Protein AF-A0AAV5WEY0-F1 (afdb_monomer_lite)

Secondary structure (DSSP, 8-state):
--SHHHHHHHHHHHHHHHHHTTTT------SGGGGT---GGGHHHHHHHHHHHHHHHHHHHHHHHHHHHHTT-HHHHHHHHHHHHHHHHHHHHHHHHHHHHTTS-S-HHHHHHHHHHHHHHHHHHHHHHHH-TTS-HHHHHHHHH-

Radius of gyration: 19.06 Å; chains: 1; bounding box: 54×32×51 Å

Sequence (146 aa):
QAILGPVFLCIILTQIGWMSVYDCKTTKNLFVFESFFPNNCVITMQSQVNATFAVVVFALVSALMTSLVVFHFKKLVEACLSLWCIIVSFAIAGSIFQDGAAKLAIDKETQSAIAASMTAVYGGGAVLAFFTNRSPHWFHQVYVVS

Foldseek 3Di:
DPPVPLVVVLVVVVVCLCCQQVVVDDPPDPDPCCVVDVDPVCVVVSVVVVVVVVVVVVVVVVVVLVVCVVVVVVVVSVVVVLVVLLCCLLVVQLVSQLSNLVPDPDDPVVSNVRSVVRSCVRSVLSCCLPVPPPDDPVSVSVSVSD

pLDDT: mean 76.2, std 11.35, range [46.72, 91.31]

Structure (mmCIF, N/CA/C/O backbone):
data_AF-A0AAV5WEY0-F1
#
_entry.id   AF-A0AAV5WEY0-F1
#
loop_
_atom_site.group_PDB
_atom_site.id
_atom_site.type_symbol
_atom_site.label_atom_id
_atom_site.label_alt_id
_atom_site.label_comp_id
_atom_site.label_asym_id
_atom_site.label_entity_id
_atom_site.label_seq_id
_atom_site.pdbx_PDB_ins_code
_atom_site.Cartn_x
_atom_site.Cartn_y
_atom_site.Cartn_z
_atom_site.occupancy
_atom_site.B_iso_or_equiv
_atom_site.auth_seq_id
_atom_site.auth_comp_id
_atom_site.auth_asym_id
_atom_site.auth_atom_id
_atom_site.pdbx_PDB_model_num
ATOM 1 N N . GLN A 1 1 ? -20.333 -19.421 6.215 1.00 49.94 1 GLN A N 1
ATOM 2 C CA . GLN A 1 1 ? -19.262 -20.118 5.470 1.00 49.94 1 GLN A CA 1
ATOM 3 C C . GLN A 1 1 ? -19.064 -19.419 4.127 1.00 49.94 1 GLN A C 1
ATOM 5 O O . GLN A 1 1 ? -19.855 -19.675 3.241 1.00 49.94 1 GLN A O 1
ATOM 10 N N . ALA A 1 2 ? -18.101 -18.496 3.996 1.00 58.62 2 ALA A N 1
ATOM 11 C CA . ALA A 1 2 ? -17.567 -18.019 2.699 1.00 58.62 2 ALA A CA 1
ATOM 12 C C . ALA A 1 2 ? -16.370 -17.052 2.883 1.00 58.62 2 ALA A C 1
ATOM 14 O O . ALA A 1 2 ? -16.199 -16.119 2.113 1.00 58.62 2 ALA A O 1
ATOM 15 N N . ILE A 1 3 ? -15.537 -17.229 3.918 1.00 65.69 3 ILE A N 1
ATOM 16 C CA . ILE A 1 3 ? -14.335 -16.384 4.110 1.00 65.69 3 ILE A CA 1
ATOM 17 C C . ILE A 1 3 ? -13.223 -16.806 3.131 1.00 65.69 3 ILE A C 1
ATOM 19 O O . ILE A 1 3 ? -12.382 -16.007 2.743 1.00 65.69 3 ILE A O 1
ATOM 23 N N . LEU A 1 4 ? -13.255 -18.060 2.674 1.00 76.06 4 LEU A N 1
ATOM 24 C CA . LEU A 1 4 ? -12.224 -18.643 1.819 1.00 76.06 4 LEU A CA 1
ATOM 25 C C . LEU A 1 4 ? -12.154 -17.994 0.425 1.00 76.06 4 LEU A C 1
ATOM 27 O O . LEU A 1 4 ? -11.067 -17.794 -0.100 1.00 76.06 4 LEU A O 1
ATOM 31 N N . GLY A 1 5 ? -13.306 -17.632 -0.153 1.00 79.31 5 GLY A N 1
ATOM 32 C CA . GLY A 1 5 ? -13.403 -17.009 -1.479 1.00 79.31 5 GLY A CA 1
ATOM 33 C C . GLY A 1 5 ? -12.606 -15.703 -1.615 1.00 79.31 5 GLY A C 1
ATOM 34 O O . GLY A 1 5 ? -11.704 -15.647 -2.451 1.00 79.31 5 GLY A O 1
ATOM 35 N N . PRO A 1 6 ? -12.875 -14.667 -0.794 1.00 78.44 6 PRO A N 1
ATOM 36 C CA . PRO A 1 6 ? -12.140 -13.402 -0.874 1.00 78.44 6 PRO A CA 1
ATOM 37 C C . PRO A 1 6 ? -10.656 -13.556 -0.516 1.00 78.44 6 PRO A C 1
ATOM 39 O O . PRO A 1 6 ? -9.815 -12.884 -1.105 1.00 78.44 6 PRO A O 1
ATOM 42 N N . VAL A 1 7 ? -10.313 -14.481 0.388 1.00 82.75 7 VAL A N 1
ATOM 43 C CA . VAL A 1 7 ? -8.913 -14.759 0.748 1.00 82.75 7 VAL A CA 1
ATOM 44 C C . VAL A 1 7 ? -8.143 -15.345 -0.436 1.00 82.75 7 VAL A C 1
ATOM 46 O O . VAL A 1 7 ? -7.059 -14.859 -0.752 1.00 82.75 7 VAL A O 1
ATOM 49 N N . PHE A 1 8 ? -8.698 -16.341 -1.134 1.00 83.88 8 PHE A N 1
ATOM 50 C CA . PHE A 1 8 ? -8.057 -16.888 -2.333 1.00 83.88 8 PHE A CA 1
ATOM 51 C C . PHE A 1 8 ? -7.901 -15.837 -3.430 1.00 83.88 8 PHE A C 1
ATOM 53 O O . PHE A 1 8 ? -6.859 -15.790 -4.079 1.00 83.88 8 PHE A O 1
ATOM 60 N N . LEU A 1 9 ? -8.899 -14.971 -3.605 1.00 82.19 9 LEU A N 1
ATOM 61 C CA . LEU A 1 9 ? -8.848 -13.894 -4.588 1.00 82.19 9 LEU A CA 1
ATOM 62 C C . LEU A 1 9 ? -7.723 -12.891 -4.265 1.00 82.19 9 LEU A C 1
ATOM 64 O O . LEU A 1 9 ? -6.952 -12.551 -5.157 1.00 82.19 9 LEU A O 1
ATOM 68 N N . CYS A 1 10 ? -7.553 -12.513 -2.993 1.00 86.00 10 CYS A N 1
ATOM 69 C CA . CYS A 1 10 ? -6.449 -11.661 -2.530 1.00 86.00 10 CYS A CA 1
ATOM 70 C C . CYS A 1 10 ? -5.073 -12.279 -2.830 1.00 86.00 10 CYS A C 1
ATOM 72 O O . CYS A 1 10 ? -4.181 -11.621 -3.371 1.00 86.00 10 CYS A O 1
ATOM 74 N N . ILE A 1 11 ? -4.913 -13.570 -2.516 1.00 84.25 11 ILE A N 1
ATOM 75 C CA . ILE A 1 11 ? -3.666 -14.307 -2.755 1.00 84.25 11 ILE A CA 1
ATOM 76 C C . ILE A 1 11 ? -3.358 -14.340 -4.254 1.00 84.25 11 ILE A C 1
ATOM 78 O O . ILE A 1 11 ? -2.243 -14.015 -4.652 1.00 84.25 11 ILE A O 1
ATOM 82 N N . ILE A 1 12 ? -4.338 -14.691 -5.090 1.00 86.50 12 ILE A N 1
ATOM 83 C CA . ILE A 1 12 ? -4.160 -14.765 -6.545 1.00 86.50 12 ILE A CA 1
ATOM 84 C C . ILE A 1 12 ? -3.804 -13.391 -7.121 1.00 86.50 12 ILE A C 1
ATOM 86 O O . ILE A 1 12 ? -2.839 -13.294 -7.875 1.00 86.50 12 ILE A O 1
ATOM 90 N N . LEU A 1 13 ? -4.524 -12.327 -6.748 1.00 81.88 13 LEU A N 1
ATOM 91 C CA . LEU A 1 13 ? -4.244 -10.967 -7.225 1.00 81.88 13 LEU A CA 1
ATOM 92 C C . LEU A 1 13 ? -2.841 -10.502 -6.841 1.00 81.88 13 LEU A C 1
ATOM 94 O O . LEU A 1 13 ? -2.119 -9.967 -7.681 1.00 81.88 13 LEU A O 1
ATOM 98 N N . THR A 1 14 ? -2.433 -10.764 -5.599 1.00 83.12 14 THR A N 1
ATOM 99 C CA . THR A 1 14 ? -1.101 -10.397 -5.114 1.00 83.12 14 THR A CA 1
ATOM 100 C C . THR A 1 14 ? -0.018 -11.145 -5.893 1.00 83.12 14 THR A C 1
ATOM 102 O O . THR A 1 14 ? 0.973 -10.543 -6.297 1.00 83.12 14 THR A O 1
ATOM 105 N N . GLN A 1 15 ? -0.213 -12.440 -6.168 1.00 81.12 15 GLN A N 1
ATOM 106 C CA . GLN A 1 15 ? 0.723 -13.229 -6.976 1.00 81.12 15 GLN A CA 1
ATOM 107 C C . GLN A 1 15 ? 0.785 -12.744 -8.430 1.00 81.12 15 GLN A C 1
ATOM 109 O O . GLN A 1 15 ? 1.877 -12.621 -8.981 1.00 81.12 15 GLN A O 1
ATOM 114 N N . ILE A 1 16 ? -0.355 -12.405 -9.040 1.00 81.81 16 ILE A N 1
ATOM 115 C CA . ILE A 1 16 ? -0.401 -11.845 -10.400 1.00 81.81 16 ILE A CA 1
ATOM 116 C C . ILE A 1 16 ? 0.335 -10.505 -10.451 1.00 81.81 16 ILE A C 1
ATOM 118 O O . ILE A 1 16 ? 1.169 -10.311 -11.332 1.00 81.81 16 ILE A O 1
ATOM 122 N N . GLY A 1 17 ? 0.074 -9.600 -9.504 1.00 75.44 17 GLY A N 1
ATOM 123 C CA . GLY A 1 17 ? 0.778 -8.321 -9.414 1.00 75.44 17 GLY A CA 1
ATOM 124 C C . GLY A 1 17 ? 2.282 -8.518 -9.228 1.00 75.44 17 GLY A C 1
ATOM 125 O O . GLY A 1 17 ? 3.088 -7.911 -9.932 1.00 75.44 17 GLY A O 1
ATOM 126 N N . TRP A 1 18 ? 2.674 -9.439 -8.349 1.00 78.12 18 TRP A N 1
ATOM 127 C CA . TRP A 1 18 ? 4.078 -9.723 -8.075 1.00 78.12 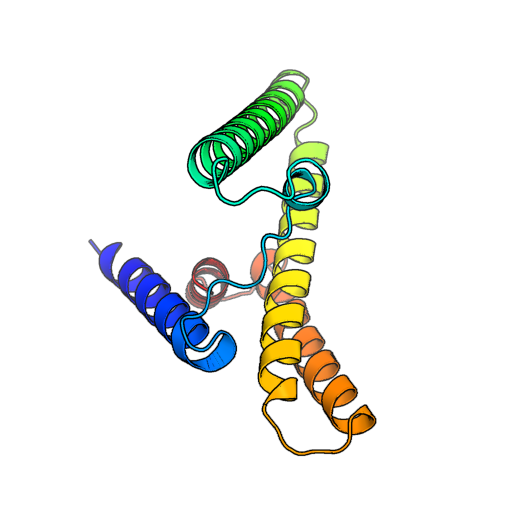18 TRP A CA 1
ATOM 128 C C . TRP A 1 18 ? 4.824 -10.308 -9.283 1.00 78.12 18 TRP A C 1
ATOM 130 O O . TRP A 1 18 ? 5.922 -9.850 -9.608 1.00 78.12 18 TRP A O 1
ATOM 140 N N . MET A 1 19 ? 4.222 -11.268 -9.988 1.00 76.44 19 MET A N 1
ATOM 141 C CA . MET A 1 19 ? 4.806 -11.846 -11.202 1.00 76.44 19 MET A CA 1
ATOM 142 C C . MET A 1 19 ? 4.812 -10.842 -12.359 1.00 76.44 19 MET A C 1
ATOM 144 O O . MET A 1 19 ? 5.835 -10.663 -13.011 1.00 76.44 19 MET A O 1
ATOM 148 N N . SER A 1 20 ? 3.686 -10.171 -12.613 1.00 74.38 20 SER A N 1
ATOM 149 C CA . SER A 1 20 ? 3.500 -9.335 -13.804 1.00 74.38 20 SER A CA 1
ATOM 150 C C . SER A 1 20 ? 4.206 -7.987 -13.714 1.00 74.38 20 SER A C 1
ATOM 152 O O . SER A 1 20 ? 4.704 -7.496 -14.728 1.00 74.38 20 SER A O 1
ATOM 154 N N . VAL A 1 21 ? 4.224 -7.350 -12.542 1.00 71.25 21 VAL A N 1
ATOM 155 C CA . VAL A 1 21 ? 4.745 -5.982 -12.373 1.00 71.25 21 VAL A CA 1
ATOM 156 C C . VAL A 1 21 ? 6.174 -6.021 -11.861 1.00 71.25 21 VAL A C 1
ATOM 158 O O . VAL A 1 21 ? 7.053 -5.381 -12.429 1.00 71.25 21 VAL A O 1
ATOM 161 N N . TYR A 1 22 ? 6.441 -6.861 -10.870 1.00 69.38 22 TYR A N 1
ATOM 162 C CA . TYR A 1 22 ? 7.735 -6.886 -10.197 1.00 69.38 22 TYR A CA 1
ATOM 163 C C . TYR A 1 22 ? 8.670 -8.002 -10.692 1.00 69.38 22 TYR A C 1
ATOM 165 O O . TYR A 1 22 ? 9.779 -8.121 -10.179 1.00 69.38 22 TYR A O 1
ATOM 173 N N . ASP A 1 23 ? 8.271 -8.805 -11.692 1.00 68.06 23 ASP A N 1
ATOM 174 C CA . ASP A 1 23 ? 9.064 -9.915 -12.264 1.00 68.06 23 ASP A CA 1
ATOM 175 C C . ASP A 1 23 ? 9.633 -10.863 -11.189 1.00 68.06 23 ASP A C 1
ATOM 177 O O . ASP A 1 23 ? 10.759 -11.353 -11.304 1.00 68.06 23 ASP A O 1
ATOM 181 N N . CYS A 1 24 ? 8.884 -11.070 -10.097 1.00 59.91 24 CYS A N 1
ATOM 182 C CA . CYS A 1 24 ? 9.321 -11.815 -8.908 1.00 59.91 24 CYS A CA 1
ATOM 183 C C . CYS A 1 24 ? 10.622 -11.299 -8.260 1.00 59.91 24 CYS A C 1
ATOM 185 O O . CYS A 1 24 ? 11.230 -11.995 -7.445 1.00 59.91 24 CYS A O 1
ATOM 187 N N . LYS A 1 25 ? 11.075 -10.091 -8.604 1.00 60.91 25 LYS A N 1
ATOM 188 C CA . LYS A 1 25 ? 12.252 -9.460 -8.013 1.00 60.91 25 LYS A CA 1
ATOM 189 C C 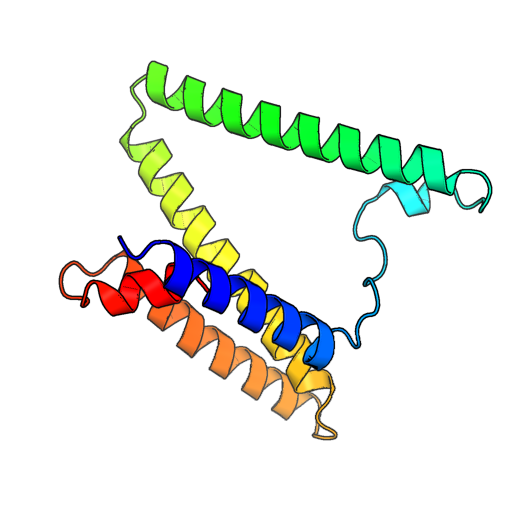. LYS A 1 25 ? 11.815 -8.604 -6.838 1.00 60.91 25 LYS A C 1
ATOM 191 O O . LYS A 1 25 ? 10.901 -7.792 -6.942 1.00 60.91 25 LYS A O 1
ATOM 196 N N . THR A 1 26 ? 12.497 -8.770 -5.711 1.00 55.00 26 THR A N 1
ATOM 197 C CA . THR A 1 26 ? 12.346 -7.868 -4.572 1.00 55.00 26 THR A CA 1
ATOM 198 C C . THR A 1 26 ? 12.927 -6.518 -4.972 1.00 55.00 26 THR A C 1
ATOM 200 O O . THR A 1 26 ? 14.133 -6.400 -5.204 1.00 55.00 26 THR A O 1
ATOM 203 N N . THR A 1 27 ? 12.071 -5.508 -5.116 1.00 51.47 27 THR A N 1
ATOM 204 C CA . THR A 1 27 ? 12.496 -4.128 -5.359 1.00 51.47 27 THR A CA 1
ATOM 205 C C . THR A 1 27 ? 13.487 -3.712 -4.271 1.00 51.47 27 THR A C 1
ATOM 207 O O . THR A 1 27 ? 13.340 -4.105 -3.113 1.00 51.47 27 THR A O 1
ATOM 210 N N . LYS A 1 28 ? 14.521 -2.956 -4.662 1.00 49.97 28 LYS A N 1
ATOM 211 C CA . LYS A 1 28 ? 15.590 -2.461 -3.781 1.00 49.97 28 LYS A CA 1
ATOM 212 C C . LYS A 1 28 ? 15.021 -1.968 -2.449 1.00 49.97 28 LYS A C 1
ATOM 214 O O . LYS A 1 28 ? 14.011 -1.265 -2.437 1.00 49.97 28 LYS A O 1
ATOM 219 N N . ASN A 1 29 ? 15.679 -2.350 -1.356 1.00 49.72 29 ASN A N 1
ATOM 220 C CA . ASN A 1 29 ? 15.261 -2.044 0.005 1.00 49.72 29 ASN A CA 1
ATOM 221 C C . ASN A 1 29 ? 14.978 -0.539 0.148 1.00 49.72 29 ASN A C 1
ATOM 223 O O . ASN A 1 29 ? 15.888 0.280 0.114 1.00 49.72 29 ASN A O 1
ATOM 227 N N . LEU A 1 30 ? 13.707 -0.171 0.327 1.00 46.72 30 LEU A N 1
ATOM 228 C CA . LEU A 1 30 ? 13.278 1.225 0.486 1.00 46.72 30 LEU A CA 1
ATOM 229 C C . LEU A 1 30 ? 13.736 1.837 1.829 1.00 46.72 30 LEU A C 1
ATOM 231 O O . LEU A 1 30 ? 13.550 3.025 2.079 1.00 46.72 30 LEU A O 1
ATOM 235 N N . PHE A 1 31 ? 14.297 1.023 2.728 1.00 51.81 31 PHE A N 1
ATOM 236 C CA . PHE A 1 31 ? 14.645 1.443 4.076 1.00 51.81 31 PHE A CA 1
ATOM 237 C C . PHE A 1 31 ? 16.086 1.951 4.184 1.00 51.81 31 PHE A C 1
ATOM 239 O O . PHE A 1 31 ? 17.050 1.285 3.809 1.00 51.81 31 PHE A O 1
ATOM 246 N N . VAL A 1 32 ? 16.186 3.124 4.813 1.00 49.84 32 VAL A N 1
ATOM 247 C CA . VAL A 1 32 ? 17.354 3.983 5.092 1.00 49.84 32 VAL A CA 1
ATOM 248 C C . VAL A 1 32 ? 18.625 3.251 5.559 1.00 49.84 32 VAL A C 1
ATOM 250 O O . VAL A 1 32 ? 19.726 3.779 5.411 1.00 49.84 32 VAL A O 1
ATOM 253 N N . PHE A 1 33 ? 18.519 2.034 6.093 1.00 49.47 33 PHE A N 1
ATOM 254 C CA . PHE A 1 33 ? 19.650 1.302 6.667 1.00 49.47 33 PHE A CA 1
ATOM 255 C C . PHE A 1 33 ? 20.644 0.726 5.652 1.00 49.47 33 PHE A C 1
ATOM 257 O O . PHE A 1 33 ? 21.783 0.464 6.036 1.00 49.47 33 PHE A O 1
ATOM 264 N N . GLU A 1 34 ? 20.272 0.571 4.376 1.00 52.19 34 GLU A N 1
ATOM 265 C CA . GLU A 1 34 ? 21.216 0.104 3.340 1.00 52.19 34 GLU A CA 1
ATOM 266 C C . GLU A 1 34 ? 22.343 1.116 3.100 1.00 52.19 34 GLU A C 1
ATOM 268 O O . GLU A 1 34 ? 23.495 0.740 2.902 1.00 52.19 34 GLU A O 1
ATOM 273 N N . SER A 1 35 ? 22.045 2.406 3.272 1.00 52.47 35 SER A N 1
ATOM 274 C CA . SER A 1 35 ? 23.028 3.494 3.243 1.00 52.47 35 SER A CA 1
ATOM 275 C C . SER A 1 35 ? 24.000 3.496 4.433 1.00 52.47 35 SER A C 1
ATOM 277 O O . SER A 1 35 ? 25.055 4.118 4.340 1.00 52.47 35 SER A O 1
ATOM 279 N N . PHE A 1 36 ? 23.668 2.835 5.549 1.00 53.56 36 PHE A N 1
ATOM 280 C CA . PHE A 1 36 ? 24.487 2.861 6.768 1.00 53.56 36 PHE A CA 1
ATOM 281 C C . PHE A 1 36 ? 25.491 1.704 6.858 1.00 53.56 36 PHE A C 1
ATOM 283 O O . PHE A 1 36 ? 26.506 1.844 7.538 1.00 53.56 36 PHE A O 1
ATOM 290 N N . PHE A 1 37 ? 25.254 0.584 6.165 1.00 54.00 37 PHE A N 1
ATOM 291 C CA . PHE A 1 37 ? 26.117 -0.600 6.239 1.00 54.00 37 PHE A CA 1
ATOM 292 C C . PHE A 1 37 ? 26.352 -1.214 4.848 1.00 54.00 37 PHE A C 1
ATOM 294 O O . PHE A 1 37 ? 25.695 -2.186 4.486 1.00 54.00 37 PHE A O 1
ATOM 301 N N . PRO A 1 38 ? 27.325 -0.705 4.068 1.00 55.28 38 PRO A N 1
ATOM 302 C CA . PRO A 1 38 ? 27.577 -1.146 2.689 1.00 55.28 38 PRO A CA 1
ATOM 303 C C . PRO A 1 38 ? 28.239 -2.536 2.563 1.00 55.28 38 PRO A C 1
ATOM 305 O O . PRO A 1 38 ? 28.641 -2.927 1.471 1.00 55.28 38 PRO A O 1
ATOM 308 N N . ASN A 1 39 ? 28.384 -3.295 3.657 1.00 57.12 39 ASN A N 1
ATOM 309 C CA . ASN A 1 39 ? 29.094 -4.575 3.661 1.00 57.12 39 ASN A CA 1
ATOM 310 C C . ASN A 1 39 ? 28.131 -5.772 3.696 1.00 57.12 39 ASN A C 1
ATOM 312 O O . ASN A 1 39 ? 27.372 -5.957 4.646 1.00 57.12 39 ASN A O 1
ATOM 316 N N . ASN A 1 40 ? 28.274 -6.664 2.712 1.00 54.41 40 ASN A N 1
ATOM 317 C CA . ASN A 1 40 ? 27.476 -7.884 2.494 1.00 54.41 40 ASN A CA 1
ATOM 318 C C . ASN A 1 40 ? 27.455 -8.891 3.669 1.00 54.41 40 ASN A C 1
ATOM 320 O O . ASN A 1 40 ? 26.676 -9.838 3.652 1.00 54.41 40 ASN A O 1
ATOM 324 N N . CYS A 1 41 ? 28.291 -8.709 4.696 1.00 51.47 41 CYS A N 1
ATOM 325 C CA . CYS A 1 41 ? 28.318 -9.558 5.894 1.00 51.47 41 CYS A CA 1
ATOM 326 C C . CYS A 1 41 ? 27.213 -9.195 6.915 1.00 51.47 41 CYS A C 1
ATOM 328 O O . CYS A 1 41 ? 26.980 -9.926 7.872 1.00 51.47 41 CYS A O 1
ATOM 330 N N . VAL A 1 42 ? 26.508 -8.074 6.711 1.00 57.66 42 VAL A N 1
ATOM 331 C CA . VAL A 1 42 ? 25.533 -7.511 7.667 1.00 57.66 42 VAL A CA 1
ATOM 332 C C . VAL A 1 42 ? 24.077 -7.764 7.234 1.00 57.66 42 VAL A C 1
ATOM 334 O O . VAL A 1 42 ? 23.156 -7.346 7.922 1.00 57.66 42 VAL A O 1
ATOM 337 N N . ILE A 1 43 ? 23.825 -8.494 6.138 1.00 61.44 43 ILE A N 1
ATOM 338 C CA . ILE A 1 43 ? 22.475 -8.657 5.547 1.00 61.44 43 ILE A CA 1
ATOM 339 C C . ILE A 1 43 ? 21.460 -9.234 6.554 1.00 61.44 43 ILE A C 1
ATOM 341 O O . ILE A 1 43 ? 20.325 -8.762 6.637 1.00 61.44 43 ILE A O 1
ATOM 345 N N . THR A 1 44 ? 21.860 -10.212 7.373 1.00 61.75 44 THR A N 1
ATOM 346 C CA . THR A 1 44 ? 20.990 -10.781 8.418 1.00 61.75 44 THR A CA 1
ATOM 347 C C . THR A 1 44 ? 20.671 -9.759 9.502 1.00 61.75 44 THR A C 1
ATOM 349 O O . THR A 1 44 ? 19.499 -9.575 9.828 1.00 61.75 44 THR A O 1
ATOM 352 N N . MET A 1 45 ? 21.677 -9.035 9.997 1.00 64.25 45 MET A N 1
ATOM 353 C CA . MET A 1 45 ? 21.491 -7.981 11.000 1.00 64.25 45 MET A CA 1
ATOM 354 C C . MET A 1 45 ? 20.662 -6.814 10.454 1.00 64.25 45 MET A C 1
ATOM 356 O O . MET A 1 45 ? 19.790 -6.303 11.147 1.00 64.25 45 MET A O 1
ATOM 360 N N . GLN A 1 46 ? 20.858 -6.436 9.194 1.00 66.81 46 GLN A N 1
ATOM 361 C CA . GLN A 1 46 ? 20.098 -5.379 8.537 1.00 66.81 46 GLN A CA 1
ATOM 362 C C . GLN A 1 46 ? 18.628 -5.773 8.349 1.00 66.81 46 GLN A C 1
ATOM 364 O O . GLN A 1 46 ? 17.741 -4.965 8.625 1.00 66.81 46 GLN A O 1
ATOM 369 N N . SER A 1 47 ? 18.353 -7.022 7.952 1.00 68.62 47 SER A N 1
ATOM 370 C CA . SER A 1 47 ? 16.978 -7.527 7.858 1.00 68.62 47 SER A CA 1
ATOM 371 C C . SER A 1 47 ? 16.291 -7.561 9.227 1.00 68.62 47 SER A C 1
ATOM 373 O O . SER A 1 47 ? 15.135 -7.158 9.343 1.00 68.62 47 SER A O 1
ATOM 375 N N . GLN A 1 48 ? 17.017 -7.959 10.279 1.00 76.38 48 GLN A N 1
ATOM 376 C CA . GLN A 1 48 ? 16.504 -8.012 11.647 1.00 76.38 48 GLN A CA 1
ATOM 377 C C . GLN A 1 48 ? 16.227 -6.619 12.206 1.00 76.38 48 GLN A C 1
ATOM 379 O O . GLN A 1 48 ? 15.176 -6.404 12.808 1.00 76.38 48 GLN A O 1
ATOM 384 N N . VAL A 1 49 ? 17.125 -5.658 11.981 1.00 77.81 49 VAL A N 1
ATOM 385 C CA . VAL A 1 49 ? 16.926 -4.264 12.395 1.00 77.81 49 VAL A CA 1
ATOM 386 C C . VAL A 1 49 ? 15.740 -3.655 11.657 1.00 77.81 49 VAL A C 1
ATOM 388 O O . VAL A 1 49 ? 14.905 -3.019 12.294 1.00 77.81 49 VAL A O 1
ATOM 391 N N . ASN A 1 50 ? 15.604 -3.900 10.352 1.00 79.25 50 ASN A N 1
ATOM 392 C CA . ASN A 1 50 ? 14.481 -3.369 9.586 1.00 79.25 50 ASN A CA 1
ATOM 393 C C . ASN A 1 50 ? 13.139 -3.980 10.023 1.00 79.25 50 ASN A C 1
ATOM 395 O O . ASN A 1 50 ? 12.161 -3.259 10.216 1.00 79.25 50 ASN A O 1
ATOM 399 N N . ALA A 1 51 ? 13.102 -5.296 10.252 1.00 79.38 51 ALA A N 1
ATOM 400 C CA . ALA A 1 51 ? 11.925 -5.977 10.785 1.00 79.38 51 ALA A CA 1
ATOM 401 C C . ALA A 1 51 ? 11.563 -5.464 12.187 1.00 79.38 51 ALA A C 1
ATOM 403 O O . ALA A 1 51 ? 10.402 -5.171 12.460 1.00 79.38 51 ALA A O 1
ATOM 404 N N . THR A 1 52 ? 12.558 -5.291 13.061 1.00 83.81 52 THR A N 1
ATOM 405 C CA . THR A 1 52 ? 12.351 -4.766 14.418 1.00 83.81 52 THR A CA 1
ATOM 406 C C . THR A 1 52 ? 11.836 -3.332 14.376 1.00 83.81 52 THR A C 1
ATOM 408 O O . THR A 1 52 ? 10.872 -3.007 15.063 1.00 83.81 52 THR A O 1
ATOM 411 N N . PHE A 1 53 ? 12.421 -2.478 13.535 1.00 82.06 53 PHE A N 1
ATOM 412 C CA . PHE A 1 53 ? 11.971 -1.102 13.357 1.00 82.06 53 PHE A CA 1
ATOM 413 C C . PHE A 1 53 ? 10.531 -1.041 12.840 1.00 82.06 53 PHE A C 1
ATOM 415 O O . PHE A 1 53 ? 9.719 -0.305 13.397 1.00 82.06 53 PHE A O 1
ATOM 422 N N . ALA A 1 54 ? 10.181 -1.863 11.847 1.00 83.81 54 ALA A N 1
ATOM 423 C CA . ALA A 1 54 ? 8.811 -1.962 11.357 1.00 83.81 54 ALA A CA 1
ATOM 424 C C . ALA A 1 54 ? 7.839 -2.353 12.482 1.00 83.81 54 ALA A C 1
ATOM 426 O O . ALA A 1 54 ? 6.827 -1.682 12.673 1.00 83.81 54 ALA A O 1
ATOM 427 N N . VAL A 1 55 ? 8.170 -3.377 13.279 1.00 88.56 55 VAL A N 1
ATOM 428 C CA . VAL A 1 55 ? 7.349 -3.806 14.427 1.00 88.56 55 VAL A CA 1
ATOM 429 C C . VAL A 1 55 ? 7.186 -2.683 15.452 1.00 88.56 55 VAL A C 1
ATOM 431 O O . VAL A 1 55 ? 6.076 -2.456 15.931 1.00 88.56 55 VAL A O 1
ATOM 434 N N . VAL A 1 56 ? 8.255 -1.946 15.764 1.00 89.94 56 VAL A N 1
ATOM 435 C CA . VAL A 1 56 ? 8.204 -0.811 16.699 1.00 89.94 56 VAL A CA 1
ATOM 436 C C . VAL A 1 56 ? 7.301 0.302 16.168 1.00 89.94 56 VAL A C 1
ATOM 438 O O . VAL A 1 56 ? 6.465 0.810 16.912 1.00 89.94 56 VAL A O 1
ATOM 441 N N . VAL A 1 57 ? 7.411 0.655 14.886 1.00 87.81 57 VAL A N 1
ATOM 442 C CA . VAL A 1 57 ? 6.542 1.663 14.260 1.00 87.81 57 VAL A CA 1
ATOM 443 C C . VAL A 1 57 ? 5.081 1.210 14.287 1.00 87.81 57 VAL A C 1
ATOM 445 O O . VAL A 1 57 ? 4.217 1.989 14.686 1.00 87.81 57 VAL A O 1
ATOM 448 N N . PHE A 1 58 ? 4.793 -0.052 13.953 1.00 88.19 58 PHE A N 1
ATOM 449 C CA . PHE A 1 58 ? 3.438 -0.603 14.052 1.00 88.19 58 PHE A CA 1
ATOM 450 C C . PHE A 1 58 ? 2.895 -0.559 15.484 1.00 88.19 58 PHE A C 1
ATOM 452 O O . PHE A 1 58 ? 1.746 -0.161 15.690 1.00 88.19 58 PHE A O 1
ATOM 459 N N . ALA A 1 59 ? 3.711 -0.916 16.479 1.00 89.50 59 ALA A N 1
ATOM 460 C CA . ALA A 1 59 ? 3.327 -0.857 17.885 1.00 89.50 59 ALA A CA 1
ATOM 461 C C . ALA A 1 59 ? 3.026 0.581 18.334 1.00 89.50 59 ALA A C 1
ATOM 463 O O . ALA A 1 59 ? 2.014 0.815 18.995 1.00 89.50 59 ALA A O 1
ATOM 464 N N . LEU A 1 60 ? 3.853 1.551 17.929 1.00 91.31 60 LEU A N 1
ATOM 465 C CA . LEU A 1 60 ? 3.650 2.969 18.232 1.00 91.31 60 LEU A CA 1
ATOM 466 C C . LEU A 1 60 ? 2.370 3.514 17.595 1.00 91.31 60 LEU A C 1
ATOM 468 O O . LEU A 1 60 ? 1.575 4.150 18.285 1.00 91.31 60 LEU A O 1
ATOM 472 N N . VAL A 1 61 ? 2.135 3.240 16.309 1.00 88.94 61 VAL A N 1
ATOM 473 C CA . VAL A 1 61 ? 0.915 3.678 15.609 1.00 88.94 61 VAL A CA 1
ATOM 474 C C . VAL A 1 61 ? -0.327 3.052 16.247 1.00 88.94 61 VAL A C 1
ATOM 476 O O . VAL A 1 61 ? -1.308 3.753 16.494 1.00 88.94 61 VAL A O 1
ATOM 479 N N . SER A 1 62 ? -0.276 1.761 16.584 1.00 88.69 62 SER A N 1
ATOM 480 C CA . SER A 1 62 ? -1.374 1.061 17.261 1.00 88.69 62 SER A CA 1
ATOM 481 C C . SER A 1 62 ? -1.671 1.644 18.649 1.00 88.69 62 SER A C 1
ATOM 483 O O . SER A 1 62 ? -2.828 1.932 18.976 1.00 88.69 62 SER A O 1
ATOM 485 N N . ALA A 1 63 ? -0.633 1.903 19.451 1.00 89.31 63 ALA A N 1
ATOM 486 C CA . ALA A 1 63 ? -0.774 2.532 20.762 1.00 89.31 63 ALA A CA 1
ATOM 487 C C . ALA A 1 63 ? -1.347 3.954 20.656 1.00 89.31 63 ALA A C 1
ATOM 489 O O . ALA A 1 63 ? -2.207 4.330 21.451 1.00 89.31 63 ALA A O 1
ATOM 490 N N . LEU A 1 64 ? -0.925 4.726 19.652 1.00 88.81 64 LEU A N 1
ATOM 491 C CA . LEU A 1 64 ? -1.398 6.089 19.413 1.00 88.81 64 LEU A CA 1
ATOM 492 C C . LEU A 1 64 ? -2.880 6.110 19.014 1.00 88.81 64 LEU A C 1
ATOM 494 O O . LEU A 1 64 ? -3.656 6.877 19.587 1.00 88.81 64 LEU A O 1
ATOM 498 N N . MET A 1 65 ? -3.297 5.217 18.112 1.00 85.12 65 MET A N 1
ATOM 499 C CA . MET A 1 65 ? -4.708 5.048 17.744 1.00 85.12 65 MET A CA 1
ATOM 500 C C . MET A 1 65 ? -5.558 4.611 18.942 1.00 85.12 65 MET A C 1
ATOM 502 O O . MET A 1 65 ? -6.626 5.172 19.181 1.00 85.12 65 MET A O 1
ATOM 506 N N . THR A 1 66 ? -5.064 3.664 19.742 1.00 86.69 66 THR A N 1
ATOM 507 C CA . THR A 1 66 ? -5.758 3.196 20.952 1.00 86.69 66 THR A CA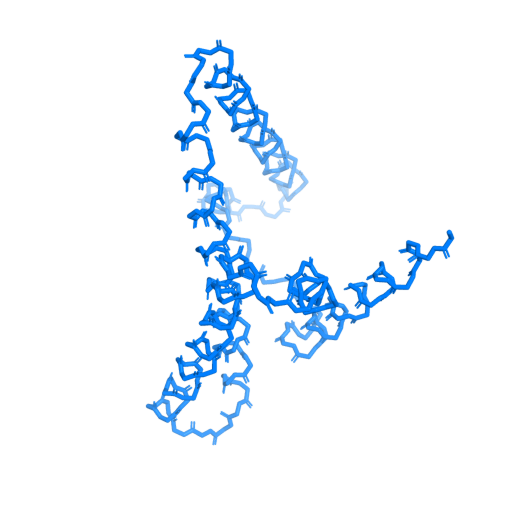 1
ATOM 508 C C . THR A 1 66 ? -5.894 4.318 21.986 1.00 86.69 66 THR A C 1
ATOM 510 O O . THR A 1 66 ? -6.971 4.524 22.542 1.00 86.69 66 THR A O 1
ATOM 513 N N . SER A 1 67 ? -4.831 5.096 22.197 1.00 85.94 67 SER A N 1
ATOM 514 C CA . SER A 1 67 ? -4.822 6.251 23.099 1.00 85.94 67 SER A CA 1
ATOM 515 C C . SER A 1 67 ? -5.857 7.302 22.681 1.00 85.94 67 SER A C 1
ATOM 517 O O . SER A 1 67 ? -6.684 7.717 23.493 1.00 85.94 67 SER A O 1
ATOM 519 N N . LEU A 1 68 ? -5.910 7.661 21.394 1.00 84.19 68 LEU A N 1
ATOM 520 C CA . LEU A 1 68 ? -6.899 8.602 20.852 1.00 84.19 68 LEU A CA 1
ATOM 521 C C . LEU A 1 68 ? -8.350 8.158 21.090 1.00 84.19 68 LEU A C 1
ATOM 523 O O . LEU A 1 68 ? -9.214 8.994 21.371 1.00 84.19 68 LEU A O 1
ATOM 527 N N . VAL A 1 69 ? -8.623 6.853 21.015 1.00 85.56 69 VAL A N 1
ATOM 528 C CA . VAL A 1 69 ? -9.949 6.298 21.325 1.00 85.56 69 VAL A CA 1
ATOM 529 C C . VAL A 1 69 ? -10.282 6.455 22.811 1.00 85.56 69 VAL A C 1
ATOM 531 O O . VAL A 1 69 ? -11.398 6.867 23.136 1.00 85.56 69 VAL A O 1
ATOM 534 N N . VAL A 1 70 ? -9.326 6.184 23.707 1.00 85.06 70 VAL A N 1
ATOM 535 C CA . VAL A 1 70 ? -9.497 6.342 25.165 1.00 85.06 70 VAL A CA 1
ATOM 536 C C . VAL A 1 70 ? -9.751 7.807 25.542 1.00 85.06 70 VAL A C 1
ATOM 538 O O . VAL A 1 70 ? -10.628 8.098 26.357 1.00 85.06 70 VAL A O 1
ATOM 541 N N . PHE A 1 71 ? -9.081 8.749 24.876 1.00 85.94 71 PHE A N 1
ATOM 542 C CA . PHE A 1 71 ? -9.298 10.191 25.044 1.00 85.94 71 PHE A CA 1
ATOM 543 C C . PHE A 1 71 ? -10.560 10.731 24.336 1.00 85.94 71 PHE A C 1
ATOM 545 O O . PHE A 1 71 ? -10.727 11.940 24.210 1.00 85.94 71 PHE A O 1
ATOM 552 N N . HIS A 1 72 ? -11.480 9.858 23.906 1.00 82.75 72 HIS A N 1
ATOM 553 C CA . HIS A 1 72 ? -12.768 10.209 23.289 1.00 82.75 72 HIS A CA 1
ATOM 554 C C . HIS A 1 72 ? -12.679 10.965 21.946 1.00 82.75 72 HIS A C 1
ATOM 556 O O . HIS A 1 72 ? -13.690 11.468 21.450 1.00 82.75 72 HIS A O 1
ATOM 562 N N . PHE A 1 73 ? -11.529 10.955 21.265 1.00 82.12 73 PHE A N 1
ATOM 563 C CA . PHE A 1 73 ? -11.348 11.567 19.941 1.00 82.12 73 PHE A CA 1
ATOM 564 C C . PHE A 1 73 ? -11.838 10.669 18.790 1.00 82.12 73 PHE A C 1
ATOM 566 O O . PHE A 1 73 ? -11.181 10.536 17.757 1.00 82.12 73 PHE A O 1
ATOM 573 N N . LYS A 1 74 ? -13.023 10.062 18.929 1.00 79.19 74 LYS A N 1
ATOM 574 C CA . LYS A 1 74 ? -13.563 9.083 17.962 1.00 79.19 74 LYS A CA 1
ATOM 575 C C . LYS A 1 74 ? -13.641 9.631 16.532 1.00 79.19 74 LYS A C 1
ATOM 577 O O . LYS A 1 74 ? -13.219 8.959 15.599 1.00 79.19 74 LYS A O 1
ATOM 582 N N . LYS A 1 75 ? -14.092 10.882 16.374 1.00 80.12 75 LYS A N 1
ATOM 583 C CA . LYS A 1 75 ? -14.185 11.545 15.060 1.00 80.12 75 LYS A CA 1
ATOM 584 C C . LYS A 1 75 ? -12.823 11.763 14.398 1.00 80.12 75 LYS A C 1
ATOM 586 O O . LYS A 1 75 ? -12.727 11.710 13.179 1.00 80.12 75 LYS A O 1
ATOM 591 N N . LEU A 1 76 ? -11.776 12.010 15.189 1.00 82.94 76 LEU A N 1
ATOM 592 C CA . LEU A 1 76 ? -10.426 12.214 14.664 1.00 82.94 76 LEU A CA 1
ATOM 593 C C . LEU A 1 76 ? -9.829 10.890 14.186 1.00 82.94 76 LEU A C 1
ATOM 595 O O . LEU A 1 76 ? -9.219 10.854 13.124 1.00 82.94 76 LEU A O 1
ATOM 599 N N . VAL A 1 77 ? -10.054 9.803 14.931 1.00 83.81 77 VAL A N 1
ATOM 600 C CA . VAL A 1 77 ? -9.630 8.452 14.532 1.00 83.81 77 VAL A CA 1
ATOM 601 C C . VAL A 1 77 ? -10.316 8.033 13.235 1.00 83.81 77 VAL A C 1
ATOM 603 O O . VAL A 1 77 ? -9.642 7.581 12.316 1.00 83.81 77 VAL A O 1
ATOM 606 N N . GLU A 1 78 ? -11.629 8.241 13.127 1.00 82.50 78 GLU A N 1
ATOM 607 C CA . GLU A 1 78 ? -12.398 7.937 11.916 1.00 82.50 78 GLU A CA 1
ATOM 608 C C . GLU A 1 78 ? -11.898 8.744 10.708 1.00 82.50 78 GLU A C 1
ATOM 610 O O . GLU A 1 78 ? -11.577 8.166 9.670 1.00 82.50 78 GLU A O 1
ATOM 615 N N . ALA A 1 79 ? -11.725 10.062 10.864 1.00 83.19 79 ALA A N 1
ATOM 616 C CA . ALA A 1 79 ? -11.185 10.916 9.809 1.00 83.19 79 ALA A CA 1
ATOM 617 C C . ALA A 1 79 ? -9.770 10.488 9.390 1.00 83.19 79 ALA A C 1
ATOM 619 O O . ALA A 1 79 ? -9.487 10.378 8.198 1.00 83.19 79 ALA A O 1
ATOM 620 N N . CYS A 1 80 ? -8.897 10.189 10.355 1.00 86.00 80 CYS A N 1
ATOM 621 C CA . CYS A 1 80 ? -7.525 9.768 10.094 1.00 86.00 80 CYS A CA 1
ATOM 622 C C . CYS A 1 80 ? -7.486 8.425 9.354 1.00 86.00 80 CYS A C 1
ATOM 624 O O . CYS A 1 80 ? -6.829 8.325 8.322 1.00 86.00 80 CYS A O 1
ATOM 626 N N . LEU A 1 81 ? -8.236 7.421 9.819 1.00 84.38 81 LEU A N 1
ATOM 627 C CA . LEU A 1 81 ? -8.326 6.108 9.174 1.00 84.38 81 LEU A CA 1
ATOM 628 C C . LEU A 1 81 ? -8.834 6.226 7.731 1.00 84.38 81 LEU A C 1
ATOM 630 O O . LEU A 1 81 ? -8.289 5.603 6.821 1.00 84.38 81 LEU A O 1
ATOM 634 N N . SER A 1 82 ? -9.847 7.066 7.523 1.00 84.12 82 SER A N 1
ATOM 635 C CA . SER A 1 82 ? -10.433 7.313 6.210 1.00 84.12 82 SER A CA 1
ATOM 636 C C . SER A 1 82 ? -9.423 7.964 5.252 1.00 84.12 82 SER A C 1
ATOM 638 O O . SER A 1 82 ? -9.286 7.543 4.105 1.00 84.12 82 SER A O 1
ATOM 640 N N . LEU A 1 83 ? -8.627 8.915 5.750 1.00 85.00 83 LEU A N 1
ATOM 641 C CA . LEU A 1 83 ? -7.576 9.585 4.993 1.00 85.00 83 LEU A CA 1
ATOM 642 C C . LEU A 1 83 ? -6.425 8.627 4.657 1.00 85.00 83 LEU A C 1
ATOM 644 O O . LEU A 1 83 ? -5.977 8.601 3.513 1.00 85.00 83 LEU A O 1
ATOM 648 N N . TRP A 1 84 ? -5.994 7.789 5.605 1.00 86.44 84 TRP A N 1
ATOM 649 C CA . TRP A 1 84 ? -5.003 6.740 5.346 1.00 86.44 84 TRP A CA 1
ATOM 650 C C . TRP A 1 84 ? -5.485 5.752 4.286 1.00 86.44 84 TRP A C 1
ATOM 652 O O . TRP A 1 84 ? -4.719 5.409 3.391 1.00 86.44 84 TRP A O 1
ATOM 662 N N . CYS A 1 85 ? -6.751 5.338 4.341 1.00 84.38 85 CYS A N 1
ATOM 663 C CA . CYS A 1 85 ? -7.335 4.435 3.353 1.00 84.38 85 CYS A CA 1
ATOM 664 C C . CYS A 1 85 ? -7.308 5.035 1.937 1.00 84.38 85 CYS A C 1
ATOM 666 O O . CYS A 1 85 ? -6.886 4.364 0.992 1.00 84.38 85 CYS A O 1
ATOM 668 N N . ILE A 1 86 ? -7.670 6.316 1.791 1.00 84.81 86 ILE A N 1
ATOM 669 C CA . ILE A 1 86 ? -7.597 7.025 0.504 1.00 84.81 86 ILE A CA 1
ATOM 670 C C . ILE A 1 86 ? -6.149 7.105 0.016 1.00 84.81 86 ILE A C 1
ATOM 672 O O . ILE A 1 86 ? -5.871 6.748 -1.128 1.00 84.81 86 ILE A O 1
ATOM 676 N N . ILE A 1 87 ? -5.226 7.553 0.874 1.00 86.38 87 ILE A N 1
ATOM 677 C CA . ILE A 1 87 ? -3.813 7.714 0.507 1.00 86.38 87 ILE A CA 1
ATOM 678 C C . ILE A 1 87 ? -3.227 6.384 0.051 1.00 86.38 87 ILE A C 1
ATOM 680 O O . ILE A 1 87 ? -2.600 6.335 -1.000 1.00 86.38 87 ILE A O 1
ATOM 684 N N . VAL A 1 88 ? -3.449 5.309 0.807 1.00 85.56 88 VAL A N 1
ATOM 685 C CA . VAL A 1 88 ? -2.935 3.976 0.475 1.00 85.56 88 VAL A CA 1
ATOM 686 C C . VAL A 1 88 ? -3.520 3.485 -0.849 1.00 85.56 88 VAL A C 1
ATOM 688 O O . VAL A 1 88 ? -2.766 3.010 -1.695 1.00 85.56 88 VAL A O 1
ATOM 691 N N . SER A 1 89 ? -4.823 3.676 -1.078 1.00 83.50 89 SER A N 1
ATOM 692 C CA . SER A 1 89 ? -5.478 3.271 -2.330 1.00 83.50 89 SER A CA 1
ATOM 693 C C . SER A 1 89 ? -4.888 3.988 -3.548 1.00 83.50 89 SER A C 1
ATOM 695 O O . SER A 1 89 ? -4.597 3.348 -4.556 1.00 83.50 89 SER A O 1
ATOM 697 N N . PHE A 1 90 ? -4.671 5.304 -3.460 1.00 84.94 90 PHE A N 1
ATOM 698 C CA . PHE A 1 90 ? -4.064 6.083 -4.544 1.00 84.94 90 PHE A CA 1
ATOM 699 C C . PHE A 1 90 ? -2.566 5.806 -4.706 1.00 84.94 90 PHE A C 1
ATOM 701 O O . PHE A 1 90 ? -2.087 5.719 -5.833 1.00 84.94 90 PHE A O 1
ATOM 708 N N . ALA A 1 91 ? -1.825 5.66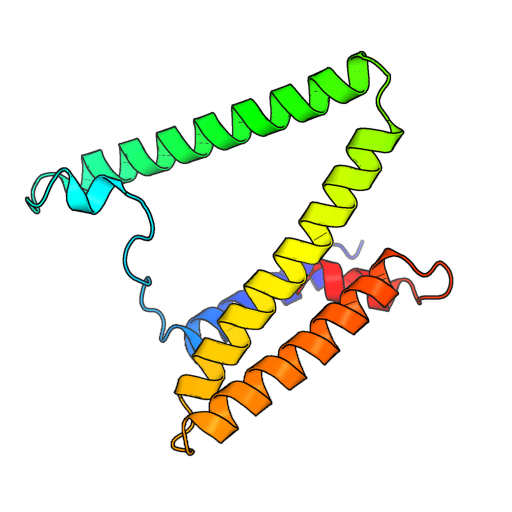1 -3.606 1.00 83.69 91 ALA A N 1
ATOM 709 C CA . ALA A 1 91 ? -0.381 5.452 -3.634 1.00 83.69 91 ALA A CA 1
ATOM 710 C C . ALA A 1 91 ? -0.018 4.077 -4.204 1.00 83.69 91 ALA A C 1
ATOM 712 O O . ALA A 1 91 ? 0.815 4.003 -5.104 1.00 83.69 91 ALA A O 1
ATOM 713 N N . ILE A 1 92 ? -0.666 3.006 -3.726 1.00 83.88 92 ILE A N 1
ATOM 714 C CA . ILE A 1 92 ? -0.398 1.637 -4.188 1.00 83.88 92 ILE A CA 1
ATOM 715 C C . ILE A 1 92 ? -0.839 1.470 -5.643 1.00 83.88 92 ILE A C 1
ATOM 717 O O . ILE A 1 92 ? -0.056 1.000 -6.471 1.00 83.88 92 ILE A O 1
ATOM 721 N N . ALA A 1 93 ? -2.058 1.901 -5.985 1.00 84.31 93 ALA A N 1
ATOM 722 C CA . ALA A 1 93 ? -2.535 1.837 -7.364 1.00 84.31 93 ALA A CA 1
ATOM 723 C C . ALA A 1 93 ? -1.650 2.672 -8.297 1.00 84.31 93 ALA A C 1
ATOM 725 O O . ALA A 1 93 ? -1.269 2.198 -9.364 1.00 84.31 93 ALA A O 1
ATOM 726 N N . GLY A 1 94 ? -1.255 3.871 -7.858 1.00 81.38 94 GLY A N 1
ATOM 727 C CA . GLY A 1 94 ? -0.326 4.739 -8.573 1.00 81.38 94 GLY A CA 1
ATOM 728 C C . GLY A 1 94 ? 1.001 4.057 -8.869 1.00 81.38 94 GLY A C 1
ATOM 729 O O . GLY A 1 94 ? 1.414 4.025 -10.027 1.00 81.38 94 GLY A O 1
ATOM 730 N N . SER A 1 95 ? 1.630 3.443 -7.862 1.00 82.50 95 SER A N 1
ATOM 731 C CA . SER A 1 95 ? 2.879 2.704 -8.068 1.00 82.50 95 SER A CA 1
ATOM 732 C C . SER A 1 95 ? 2.703 1.525 -9.023 1.00 82.50 95 SER A C 1
ATOM 734 O O . SER A 1 95 ? 3.486 1.385 -9.955 1.00 82.50 95 SER A O 1
ATOM 736 N N . ILE A 1 96 ? 1.637 0.732 -8.870 1.00 82.00 96 ILE A N 1
ATOM 737 C CA . ILE A 1 96 ? 1.391 -0.446 -9.714 1.00 82.00 96 ILE A CA 1
ATOM 738 C C . ILE A 1 96 ? 1.149 -0.037 -11.171 1.00 82.00 96 ILE A C 1
ATOM 740 O O . ILE A 1 96 ? 1.705 -0.649 -12.082 1.00 82.00 96 ILE A O 1
ATOM 744 N N . PHE A 1 97 ? 0.340 0.997 -11.416 1.00 84.31 97 PHE A N 1
ATOM 745 C CA . PHE A 1 97 ? 0.070 1.472 -12.772 1.00 84.31 97 PHE A CA 1
ATOM 746 C C . PHE A 1 97 ? 1.279 2.156 -13.396 1.00 84.31 97 PHE A C 1
ATOM 748 O O . PHE A 1 97 ? 1.503 1.993 -14.592 1.00 84.31 97 PHE A O 1
ATOM 755 N N . GLN A 1 98 ? 2.075 2.888 -12.619 1.00 81.31 98 GLN A N 1
ATOM 756 C CA . GLN A 1 98 ? 3.301 3.507 -13.112 1.00 81.31 98 GLN A CA 1
ATOM 757 C C . GLN A 1 98 ? 4.360 2.454 -13.467 1.00 81.31 98 GLN A C 1
ATOM 759 O O . GLN A 1 98 ? 4.946 2.530 -14.551 1.00 81.31 98 GLN A O 1
ATOM 764 N N . ASP A 1 99 ? 4.547 1.448 -12.609 1.00 80.12 99 ASP A N 1
ATOM 765 C CA . ASP A 1 99 ? 5.455 0.319 -12.836 1.00 80.12 99 ASP A CA 1
ATOM 766 C C . ASP A 1 99 ? 4.977 -0.554 -14.010 1.00 80.12 99 ASP A C 1
ATOM 768 O O . ASP A 1 99 ? 5.777 -0.979 -14.844 1.00 80.12 99 ASP A O 1
ATOM 772 N N . GLY A 1 100 ? 3.665 -0.778 -14.135 1.00 77.31 100 GLY A N 1
ATOM 773 C CA . GLY A 1 100 ? 3.061 -1.500 -15.256 1.00 77.31 100 GLY A CA 1
ATOM 774 C C . GLY A 1 100 ? 3.167 -0.739 -16.579 1.00 77.31 100 GLY A C 1
ATOM 775 O O . GLY A 1 100 ? 3.550 -1.316 -17.597 1.00 77.31 100 GLY A O 1
ATOM 776 N N . ALA A 1 101 ? 2.899 0.568 -16.573 1.00 77.31 101 ALA A N 1
ATOM 777 C CA . ALA A 1 101 ? 3.036 1.409 -17.757 1.00 77.31 101 ALA A CA 1
ATOM 778 C C . ALA A 1 101 ? 4.503 1.514 -18.206 1.00 77.31 101 ALA A C 1
ATOM 780 O O . ALA A 1 101 ? 4.758 1.581 -19.403 1.00 77.31 101 ALA A O 1
ATOM 781 N N . ALA A 1 102 ? 5.471 1.439 -17.283 1.00 76.12 102 ALA A N 1
ATOM 782 C CA . ALA A 1 102 ? 6.903 1.426 -17.608 1.00 76.12 102 ALA A CA 1
ATOM 783 C C . ALA A 1 102 ? 7.358 0.201 -18.401 1.00 76.12 102 ALA A C 1
ATOM 785 O O . ALA A 1 102 ? 8.421 0.240 -19.021 1.00 76.12 102 ALA A O 1
ATOM 786 N N . LYS A 1 103 ? 6.554 -0.866 -18.427 1.00 73.62 103 LYS A N 1
ATOM 787 C CA . LYS A 1 103 ? 6.801 -2.036 -19.276 1.00 73.62 103 LYS A CA 1
ATOM 788 C C . LYS A 1 103 ? 6.287 -1.864 -20.708 1.00 73.62 103 LYS A C 1
ATOM 790 O O . LYS A 1 103 ? 6.629 -2.671 -21.570 1.00 73.62 103 LYS A O 1
ATOM 795 N N . LEU A 1 104 ? 5.485 -0.834 -20.987 1.00 75.62 104 LEU A N 1
ATOM 796 C CA . LEU A 1 104 ? 5.009 -0.526 -22.333 1.00 75.62 104 LEU A CA 1
ATOM 797 C C . LEU A 1 104 ? 6.060 0.325 -23.056 1.00 75.62 104 LEU A C 1
ATOM 799 O O . LEU A 1 104 ? 6.453 1.379 -22.568 1.00 75.62 104 LEU A O 1
ATOM 803 N N . ALA A 1 105 ? 6.501 -0.107 -24.240 1.00 70.00 105 ALA A N 1
ATOM 804 C CA . ALA A 1 105 ? 7.459 0.624 -25.078 1.00 70.00 105 ALA A CA 1
ATOM 805 C C . ALA A 1 105 ? 6.802 1.818 -25.810 1.00 70.00 105 ALA A C 1
ATOM 807 O O . ALA A 1 105 ? 6.854 1.918 -27.034 1.00 70.00 105 ALA A O 1
ATOM 808 N N . ILE A 1 106 ? 6.122 2.685 -25.059 1.00 75.81 106 ILE A N 1
ATOM 809 C CA . ILE A 1 106 ? 5.427 3.887 -25.538 1.00 75.81 106 ILE A CA 1
ATOM 810 C C . ILE A 1 106 ? 6.195 5.123 -25.043 1.00 75.81 106 ILE A C 1
ATOM 812 O O . ILE A 1 106 ? 7.018 5.040 -24.133 1.00 75.81 106 ILE A O 1
ATOM 816 N N . ASP A 1 107 ? 5.949 6.275 -25.661 1.00 81.62 107 ASP A N 1
ATOM 817 C CA . ASP A 1 107 ? 6.508 7.552 -25.233 1.00 81.62 107 ASP A CA 1
ATOM 818 C C . ASP A 1 107 ? 6.230 7.862 -23.744 1.00 81.62 107 ASP A C 1
ATOM 820 O O . ASP A 1 107 ? 5.131 7.621 -23.230 1.00 81.62 107 ASP A O 1
ATOM 824 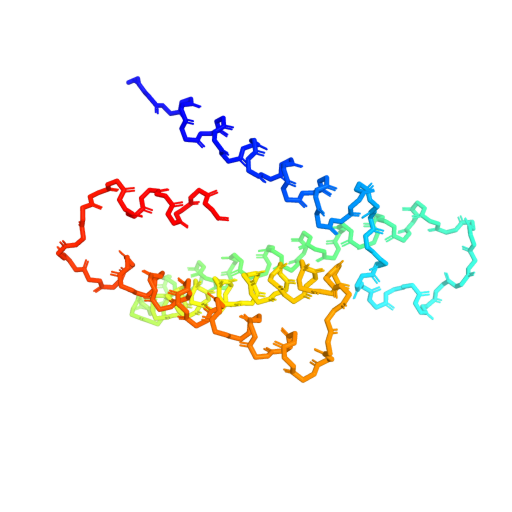N N . LYS A 1 108 ? 7.237 8.416 -23.052 1.00 74.88 108 LYS A N 1
ATOM 825 C CA . LYS A 1 108 ? 7.219 8.651 -21.595 1.00 74.88 108 LYS A CA 1
ATOM 826 C C . LYS A 1 108 ? 6.094 9.585 -21.156 1.00 74.88 108 LYS A C 1
ATOM 828 O O . LYS A 1 108 ? 5.546 9.408 -20.066 1.00 74.88 108 LYS A O 1
ATOM 833 N N . GLU A 1 109 ? 5.745 10.568 -21.981 1.00 76.75 109 GLU A N 1
ATOM 834 C CA . GLU A 1 109 ? 4.679 11.516 -21.658 1.00 76.75 109 GLU A CA 1
ATOM 835 C C . GLU A 1 109 ? 3.321 10.804 -21.669 1.00 76.75 109 GLU A C 1
ATOM 837 O O . GLU A 1 109 ? 2.554 10.883 -20.707 1.00 76.75 109 GLU A O 1
ATOM 842 N N . THR A 1 110 ? 3.091 9.976 -22.691 1.00 76.50 110 THR A N 1
ATOM 843 C CA . THR A 1 110 ? 1.876 9.161 -22.830 1.00 76.50 110 THR A CA 1
ATOM 844 C C . THR A 1 110 ? 1.784 8.090 -21.737 1.00 76.50 110 THR A C 1
ATOM 846 O O . THR A 1 110 ? 0.708 7.850 -21.190 1.00 76.50 110 THR A O 1
ATOM 849 N N . GLN A 1 111 ? 2.911 7.490 -21.350 1.00 76.62 111 GLN A N 1
ATOM 850 C CA . GLN A 1 111 ? 2.986 6.521 -20.257 1.00 76.62 111 GLN A CA 1
ATOM 851 C C . GLN A 1 111 ? 2.530 7.125 -18.918 1.00 76.62 111 GLN A C 1
ATOM 853 O O . GLN A 1 111 ? 1.740 6.519 -18.189 1.00 76.62 111 GLN A O 1
ATOM 858 N N . SER A 1 112 ? 3.009 8.333 -18.608 1.00 78.06 112 SER A N 1
ATOM 859 C CA . SER A 1 112 ? 2.645 9.045 -17.379 1.00 78.06 112 SER A CA 1
ATOM 860 C C . SER A 1 112 ? 1.162 9.430 -17.352 1.00 78.06 112 SER A C 1
ATOM 862 O O . SER A 1 112 ? 0.504 9.277 -16.323 1.00 78.06 112 SER A O 1
ATOM 864 N N . ALA A 1 113 ? 0.610 9.835 -18.501 1.00 81.31 113 ALA A N 1
ATOM 865 C CA . ALA A 1 113 ? -0.799 10.184 -18.641 1.00 81.31 113 ALA A CA 1
ATOM 866 C C . ALA A 1 113 ? -1.717 8.964 -18.459 1.00 81.31 113 ALA A C 1
ATOM 868 O O . ALA A 1 113 ? -2.729 9.052 -17.760 1.00 81.31 113 ALA A O 1
ATOM 869 N N . ILE A 1 114 ? -1.345 7.809 -19.025 1.00 82.19 114 ILE A N 1
ATOM 870 C CA . ILE A 1 114 ? -2.091 6.555 -18.856 1.00 82.19 114 ILE A CA 1
ATOM 871 C C . ILE A 1 114 ? -2.086 6.139 -17.383 1.00 82.19 114 ILE A C 1
ATOM 873 O O . ILE A 1 114 ? -3.158 5.946 -16.811 1.00 82.19 114 ILE A O 1
ATOM 877 N N . ALA A 1 115 ? -0.915 6.084 -16.741 1.00 83.50 115 ALA A N 1
ATOM 878 C CA . ALA A 1 115 ? -0.813 5.708 -15.332 1.00 83.50 115 ALA A CA 1
ATOM 879 C C . ALA A 1 115 ? -1.619 6.653 -14.423 1.00 83.50 115 ALA A C 1
ATOM 881 O O . ALA A 1 115 ? -2.387 6.190 -13.578 1.00 83.50 115 ALA A O 1
ATOM 882 N N . ALA A 1 116 ? -1.519 7.969 -14.638 1.00 83.06 116 ALA A N 1
ATOM 883 C CA . ALA A 1 116 ? -2.279 8.960 -13.881 1.00 83.06 116 ALA A CA 1
ATOM 884 C C . ALA A 1 116 ? -3.795 8.805 -14.082 1.00 83.06 116 ALA A C 1
ATOM 886 O O . ALA A 1 116 ? -4.547 8.833 -13.107 1.00 83.06 116 ALA A O 1
ATOM 887 N N . SER A 1 117 ? -4.246 8.583 -15.321 1.00 85.88 117 SER A N 1
ATOM 888 C CA . SER A 1 117 ? -5.669 8.392 -15.626 1.00 85.88 117 SER A CA 1
ATOM 889 C C . SER A 1 117 ? -6.239 7.127 -14.974 1.00 85.88 117 SER A C 1
ATOM 891 O O . SER A 1 117 ? -7.292 7.189 -14.341 1.00 85.88 117 SER A O 1
ATOM 893 N N . MET A 1 118 ? -5.520 6.000 -15.032 1.00 85.88 118 MET A N 1
ATOM 894 C CA . MET A 1 118 ? -5.939 4.744 -14.401 1.00 85.88 118 MET A CA 1
ATOM 895 C C . MET A 1 118 ? -5.959 4.860 -12.875 1.00 85.88 118 MET A C 1
ATOM 897 O O . MET A 1 118 ? -6.903 4.400 -12.233 1.00 85.88 118 MET A O 1
ATOM 901 N N . THR A 1 119 ? -4.969 5.547 -12.301 1.00 87.25 119 THR A N 1
ATOM 902 C CA . THR A 1 119 ? -4.910 5.821 -10.858 1.00 87.25 119 THR A CA 1
ATOM 903 C C . THR A 1 119 ? -6.076 6.699 -10.411 1.00 87.25 119 THR A C 1
ATOM 905 O O . THR A 1 119 ? -6.706 6.409 -9.397 1.00 87.25 119 THR A O 1
ATOM 908 N N . ALA A 1 120 ? -6.411 7.739 -11.180 1.00 86.50 120 ALA A N 1
ATOM 909 C CA . ALA A 1 120 ? -7.533 8.624 -10.880 1.00 86.50 120 ALA A CA 1
ATOM 910 C C . ALA A 1 120 ? -8.881 7.889 -10.940 1.00 86.50 120 ALA A C 1
ATOM 912 O O . ALA A 1 120 ? -9.717 8.078 -10.056 1.00 86.50 120 ALA A O 1
ATOM 913 N N . VAL A 1 121 ? -9.081 7.019 -11.936 1.00 88.62 121 VAL A N 1
ATOM 914 C CA . VAL A 1 121 ? -10.299 6.200 -12.058 1.00 88.62 121 VAL A CA 1
ATOM 915 C C . VAL A 1 121 ? -10.405 5.205 -10.901 1.00 88.62 121 VAL A C 1
ATOM 917 O O . VAL A 1 121 ? -11.450 5.129 -10.254 1.00 88.62 121 VAL A O 1
ATOM 920 N N . TYR A 1 122 ? -9.328 4.475 -10.602 1.00 86.75 122 TYR A N 1
ATOM 921 C CA . TYR A 1 122 ? -9.320 3.485 -9.526 1.00 86.75 122 TYR A CA 1
ATOM 922 C C . TYR A 1 122 ? -9.508 4.128 -8.148 1.00 86.75 122 TYR A C 1
ATOM 924 O O . TYR A 1 122 ? -10.374 3.703 -7.383 1.00 86.75 122 TYR A O 1
ATOM 932 N N . GLY A 1 123 ? -8.736 5.175 -7.851 1.00 84.31 123 GLY A N 1
ATOM 933 C CA . GLY A 1 123 ? -8.799 5.890 -6.582 1.00 84.31 123 GLY A CA 1
ATOM 934 C C . GLY A 1 123 ? -10.124 6.632 -6.391 1.00 84.31 123 GLY A C 1
ATOM 935 O O . GLY A 1 123 ? -10.686 6.613 -5.297 1.00 84.31 123 GLY A O 1
ATOM 936 N N . GLY A 1 124 ? -10.690 7.207 -7.457 1.00 84.75 124 GLY A N 1
ATOM 937 C CA . GLY A 1 124 ? -12.042 7.770 -7.435 1.00 84.75 124 GLY A CA 1
ATOM 938 C C . GLY A 1 124 ? -13.104 6.708 -7.131 1.00 84.75 124 GLY A C 1
ATOM 939 O O . GLY A 1 124 ? -13.988 6.934 -6.303 1.00 84.75 124 GLY A O 1
ATOM 940 N N . GLY A 1 125 ? -12.980 5.522 -7.732 1.00 83.81 125 GLY A N 1
ATOM 941 C CA . GLY A 1 125 ? -13.838 4.379 -7.425 1.00 83.81 125 GLY A CA 1
ATOM 942 C C . GLY A 1 125 ? -13.699 3.889 -5.978 1.00 83.81 125 GLY A C 1
ATOM 943 O O . GLY A 1 125 ? -14.715 3.588 -5.356 1.00 83.81 125 GLY A O 1
ATOM 944 N N . ALA A 1 126 ? -12.490 3.907 -5.406 1.00 81.31 126 ALA A N 1
ATOM 945 C CA . ALA A 1 126 ? -12.257 3.568 -4.000 1.00 81.31 126 ALA A CA 1
ATOM 946 C C . ALA A 1 126 ? -12.970 4.556 -3.062 1.00 81.31 126 ALA A C 1
ATOM 948 O O . ALA A 1 126 ? -13.687 4.147 -2.151 1.00 81.31 126 ALA A O 1
ATOM 949 N N . VAL A 1 127 ? -12.857 5.864 -3.324 1.00 83.19 127 VAL A N 1
ATOM 950 C CA . VAL A 1 127 ? -13.573 6.894 -2.550 1.00 83.19 127 VAL A CA 1
ATOM 951 C C . VAL A 1 127 ? -15.087 6.683 -2.627 1.00 83.19 127 VAL A C 1
ATOM 953 O O . VAL A 1 127 ? -15.780 6.752 -1.613 1.00 83.19 127 VAL A O 1
ATOM 956 N N . LEU A 1 128 ? -15.618 6.366 -3.809 1.00 81.88 128 LEU A N 1
ATOM 957 C CA . LEU A 1 128 ? -17.040 6.057 -3.955 1.00 81.88 128 LEU A CA 1
ATOM 958 C C . LEU A 1 128 ? -17.431 4.782 -3.197 1.00 81.88 128 LEU A C 1
ATOM 960 O O . LEU A 1 128 ? -18.469 4.775 -2.538 1.00 81.88 128 LEU A O 1
ATOM 964 N N . ALA A 1 129 ? -16.608 3.733 -3.241 1.00 79.00 129 ALA A N 1
ATOM 965 C CA . ALA A 1 129 ? -16.863 2.476 -2.545 1.00 79.00 129 ALA A CA 1
ATOM 966 C C . ALA A 1 129 ? -16.922 2.648 -1.019 1.00 79.00 129 ALA A C 1
ATOM 968 O O . ALA A 1 129 ? -17.822 2.088 -0.393 1.00 79.00 129 ALA A O 1
ATOM 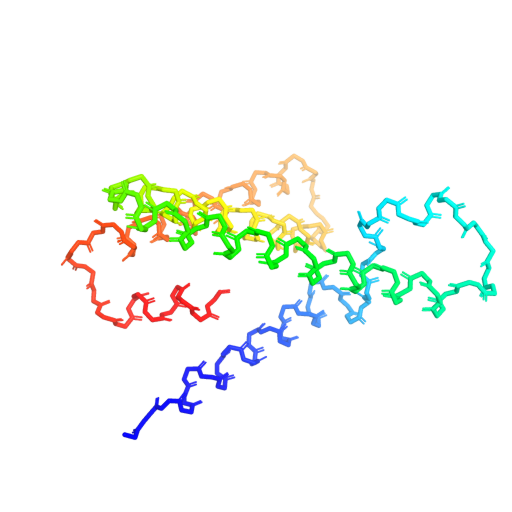969 N N . PHE A 1 130 ? -16.004 3.436 -0.444 1.00 74.88 130 PHE A N 1
ATOM 970 C CA . PHE A 1 130 ? -15.865 3.603 1.007 1.00 74.88 130 PHE A CA 1
ATOM 971 C C . PHE A 1 130 ? -16.777 4.679 1.611 1.00 74.88 130 PHE A C 1
ATOM 973 O O . PHE A 1 130 ? -17.244 4.508 2.734 1.00 74.88 130 PHE A O 1
ATOM 980 N N . PHE A 1 131 ? -17.056 5.774 0.896 1.00 76.62 131 PHE A N 1
ATOM 981 C CA . PHE A 1 131 ? -17.794 6.915 1.465 1.00 76.62 131 PHE A CA 1
ATOM 982 C C . PHE A 1 131 ? -19.245 7.031 0.986 1.00 76.62 131 PHE A C 1
ATOM 984 O O . PHE A 1 131 ? -20.005 7.837 1.525 1.00 76.62 131 PHE A O 1
ATOM 991 N N . THR A 1 132 ? -19.670 6.237 -0.002 1.00 76.31 132 THR A N 1
ATOM 992 C CA . THR A 1 132 ? -21.055 6.275 -0.495 1.00 76.31 132 THR A CA 1
ATOM 993 C C . THR A 1 132 ? -21.878 5.121 0.073 1.00 76.31 132 THR A C 1
ATOM 995 O O . THR A 1 132 ? -21.714 3.973 -0.323 1.00 76.31 132 THR A O 1
ATOM 998 N N . ASN A 1 133 ? -22.882 5.445 0.897 1.00 61.47 133 ASN A N 1
ATOM 999 C CA . ASN A 1 133 ? -23.852 4.492 1.476 1.00 61.47 133 ASN A CA 1
ATOM 1000 C C . ASN A 1 133 ? -24.758 3.770 0.455 1.00 61.47 133 ASN A C 1
ATOM 1002 O O . ASN A 1 133 ? -25.620 2.978 0.827 1.00 61.47 133 ASN A O 1
ATOM 1006 N N . ARG A 1 134 ? -24.614 4.074 -0.836 1.00 61.00 134 ARG A N 1
ATOM 1007 C CA . ARG A 1 134 ? -25.411 3.509 -1.932 1.00 61.00 134 ARG A CA 1
ATOM 1008 C C . ARG A 1 134 ? -24.687 2.392 -2.688 1.00 61.00 134 ARG A C 1
ATOM 1010 O O . ARG A 1 134 ? -25.251 1.871 -3.648 1.00 61.00 134 ARG A O 1
ATOM 1017 N N . SER A 1 135 ? -23.448 2.066 -2.311 1.00 61.50 135 SER A N 1
ATOM 1018 C CA . SER A 1 135 ? -22.660 1.053 -3.008 1.00 61.50 135 SER A CA 1
ATOM 1019 C C . SER A 1 135 ? -23.113 -0.367 -2.620 1.00 61.50 135 SER A C 1
ATOM 1021 O O . SER A 1 135 ? -23.469 -0.624 -1.467 1.00 61.50 135 SER A O 1
ATOM 1023 N N . PRO A 1 136 ? -23.149 -1.318 -3.570 1.00 73.12 136 PRO A N 1
ATOM 1024 C CA . PRO A 1 136 ? -23.425 -2.714 -3.256 1.00 73.12 136 PRO A CA 1
ATOM 1025 C C . PRO A 1 136 ? -22.350 -3.295 -2.328 1.00 73.12 136 PRO A C 1
ATOM 1027 O O . PRO A 1 136 ? -21.163 -3.058 -2.540 1.00 73.12 136 PRO A O 1
ATOM 1030 N N . HIS A 1 137 ? -22.732 -4.154 -1.378 1.00 70.44 137 HIS A N 1
ATOM 1031 C CA . HIS A 1 137 ? -21.787 -4.806 -0.453 1.00 70.44 137 HIS A CA 1
ATOM 1032 C C . HIS A 1 137 ? -20.614 -5.520 -1.152 1.00 70.44 137 HIS A C 1
ATOM 1034 O O . HIS A 1 137 ? -19.504 -5.539 -0.624 1.00 70.44 137 HIS A O 1
ATOM 1040 N N . TRP A 1 138 ? -20.841 -6.084 -2.344 1.00 73.69 138 TRP A N 1
ATOM 1041 C CA . TRP A 1 138 ? -19.795 -6.752 -3.123 1.00 73.69 138 TRP A CA 1
ATOM 1042 C C . TRP A 1 138 ? -18.743 -5.771 -3.661 1.00 73.69 138 TRP A C 1
ATOM 1044 O O . TRP A 1 138 ? -17.570 -6.119 -3.738 1.00 73.69 138 TRP A O 1
ATOM 1054 N N . PHE A 1 139 ? -19.132 -4.533 -3.979 1.00 72.56 139 PHE A N 1
ATOM 1055 C CA . PHE A 1 139 ? -18.229 -3.504 -4.498 1.00 72.56 139 PHE A CA 1
ATOM 1056 C C . PHE A 1 139 ? -17.228 -3.068 -3.424 1.00 72.56 139 PHE A C 1
ATOM 1058 O O . PHE A 1 139 ? -16.031 -2.976 -3.679 1.00 72.56 139 PHE A O 1
ATOM 1065 N N . HIS A 1 140 ? -17.706 -2.918 -2.187 1.00 75.31 140 HIS A N 1
ATOM 1066 C CA . HIS A 1 140 ? -16.849 -2.669 -1.031 1.00 75.31 140 HIS A CA 1
ATOM 1067 C C . HIS A 1 140 ? -15.907 -3.852 -0.749 1.00 75.31 140 HIS A C 1
ATOM 1069 O O . HIS A 1 140 ? -14.755 -3.653 -0.382 1.00 75.31 140 HIS A O 1
ATOM 1075 N N . GLN A 1 141 ? -16.364 -5.096 -0.926 1.00 75.38 141 GLN A N 1
ATOM 1076 C CA . GLN A 1 141 ? -15.515 -6.276 -0.723 1.00 75.38 141 GLN A CA 1
ATOM 1077 C C . GLN A 1 141 ? -14.391 -6.385 -1.756 1.00 75.38 141 GLN A C 1
ATOM 1079 O O . GLN A 1 141 ? -13.291 -6.777 -1.386 1.00 75.38 141 GLN A O 1
ATOM 1084 N N . VAL A 1 142 ? -14.637 -6.014 -3.016 1.00 78.25 142 VAL A N 1
ATOM 1085 C CA . VAL A 1 142 ? -13.592 -6.006 -4.052 1.00 78.25 142 VAL A CA 1
ATOM 1086 C C . VAL A 1 142 ? -12.486 -5.015 -3.692 1.00 78.25 142 VAL A C 1
ATOM 1088 O O . VAL A 1 142 ? -11.331 -5.418 -3.689 1.00 78.25 142 VAL A O 1
ATOM 1091 N N . TYR A 1 143 ? -12.838 -3.788 -3.289 1.00 76.12 143 TYR A N 1
ATOM 1092 C CA . TYR A 1 143 ? -11.863 -2.763 -2.886 1.00 76.12 143 TYR A CA 1
ATOM 1093 C C . TYR A 1 143 ? -11.094 -3.083 -1.600 1.00 76.12 143 TYR A C 1
ATOM 1095 O O . TYR A 1 143 ? -10.005 -2.567 -1.387 1.00 76.12 143 TYR A O 1
ATOM 1103 N N . VAL A 1 144 ? -11.661 -3.912 -0.722 1.00 76.44 144 VAL A N 1
ATOM 1104 C CA . VAL A 1 144 ? -10.957 -4.404 0.474 1.00 76.44 144 VAL A CA 1
ATOM 1105 C C . VAL A 1 144 ? -9.962 -5.517 0.125 1.00 76.44 144 VAL A C 1
ATOM 1107 O O . VAL A 1 144 ? -9.003 -5.730 0.860 1.00 76.44 144 VAL A O 1
ATOM 1110 N N . VAL A 1 145 ? -10.206 -6.256 -0.959 1.00 78.38 145 VAL A N 1
ATOM 1111 C CA . VAL A 1 145 ? -9.375 -7.391 -1.385 1.00 78.38 145 VAL A CA 1
ATOM 1112 C C . VAL A 1 145 ? -8.249 -6.969 -2.336 1.00 78.38 145 VAL A C 1
ATOM 1114 O O . VAL A 1 145 ? -7.209 -7.631 -2.352 1.00 78.38 145 VAL A O 1
ATOM 1117 N N . SER A 1 146 ? -8.475 -5.921 -3.131 1.00 66.88 146 SER A N 1
ATOM 1118 C CA . SER A 1 146 ? -7.535 -5.328 -4.095 1.00 66.88 146 SER A CA 1
ATOM 1119 C C . SER A 1 146 ? -6.520 -4.398 -3.442 1.00 66.88 146 SER A C 1
ATOM 1121 O O . SER A 1 146 ? -5.327 -4.516 -3.789 1.00 66.88 146 SER A O 1
#

InterPro domains:
  IPR001108 Peptidase A22A, presenilin [PF01080] (2-146)

Organism: NCBI:txid1538716